Protein AF-A0A6J6M1P4-F1 (afdb_monomer)

Solvent-accessible surface area (backbone atoms only — not comparable to full-atom values): 3761 Å² total; per-residue (Å²): 124,77,92,56,77,47,57,50,43,73,47,67,56,59,68,60,52,51,53,53,50,52,50,53,52,55,49,36,74,77,38,73,86,57,76,89,84,86,83,89,78,80,68,45,82,43,85,42,78,68,62,77,84,82,82,131

Organism: NCBI:txid449393

Mean predicted aligned error: 5.6 Å

Sequence (56 aa):
MAEFSDLTTVEQPMQLMGEMAAHSIMDKLKKPEMPDASHTLPTTLIVRNSTRRLKA

InterPro domains:
  IPR028082 Periplasmic binding protein-like I [SSF53822] (6-52)
  IPR046335 Transcriptional regulator LacI/GalR-like, sensor domain [PF13377] (6-51)

Structure (mmCIF, N/CA/C/O backbone):
data_AF-A0A6J6M1P4-F1
#
_entry.id   AF-A0A6J6M1P4-F1
#
loop_
_atom_site.group_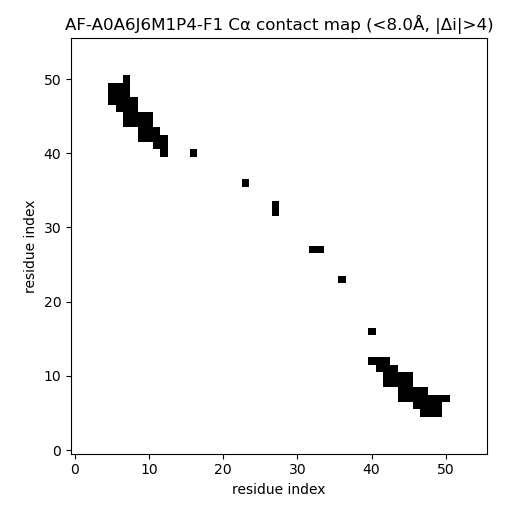PDB
_atom_site.id
_atom_site.type_symbol
_atom_site.label_atom_id
_atom_site.label_alt_id
_atom_site.label_comp_id
_atom_site.label_asym_id
_atom_site.label_entity_id
_atom_site.label_seq_id
_atom_site.pdbx_PDB_ins_code
_atom_site.Cartn_x
_atom_site.Cartn_y
_atom_site.Cartn_z
_atom_site.occupancy
_atom_site.B_iso_or_equiv
_atom_site.auth_seq_id
_atom_site.auth_comp_id
_atom_site.auth_asym_id
_atom_site.auth_atom_id
_atom_site.pdbx_PDB_model_num
ATOM 1 N N . MET A 1 1 ? 11.512 9.068 17.296 1.00 52.78 1 MET A N 1
ATOM 2 C CA . MET A 1 1 ? 10.558 8.128 16.657 1.00 52.78 1 MET A CA 1
ATOM 3 C C . MET A 1 1 ? 9.774 7.262 17.647 1.00 52.78 1 MET A C 1
ATOM 5 O O . MET A 1 1 ? 8.710 6.796 17.269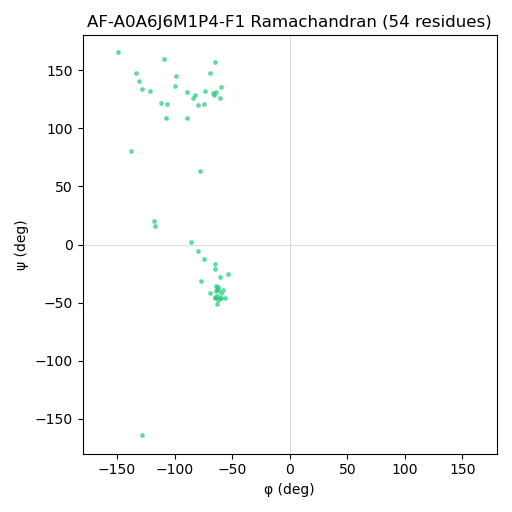 1.00 52.78 1 MET A O 1
ATOM 9 N N . ALA A 1 2 ? 10.225 7.076 18.896 1.00 59.38 2 ALA A N 1
ATOM 10 C CA . ALA A 1 2 ? 9.507 6.276 19.900 1.00 59.38 2 ALA A CA 1
ATOM 11 C C . ALA A 1 2 ? 8.133 6.844 20.333 1.00 59.38 2 ALA A C 1
ATOM 13 O O . ALA A 1 2 ? 7.291 6.089 20.805 1.00 59.38 2 ALA A O 1
ATOM 14 N N . GLU A 1 3 ? 7.875 8.143 20.134 1.00 56.72 3 GLU A N 1
ATOM 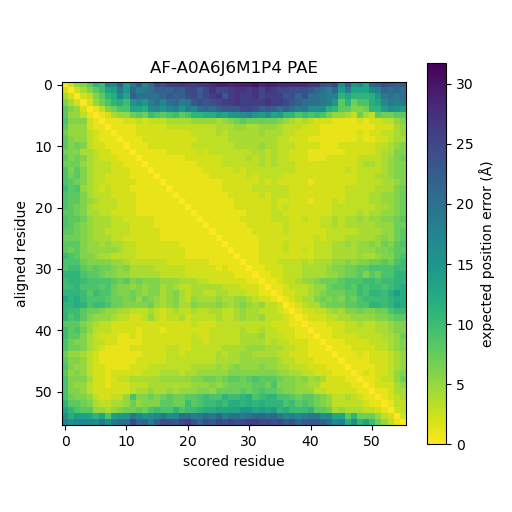15 C CA . GLU A 1 3 ? 6.640 8.811 20.588 1.00 56.72 3 GLU A CA 1
ATOM 16 C C . GLU A 1 3 ? 5.343 8.329 19.912 1.00 56.72 3 GLU A C 1
ATOM 18 O O . GLU A 1 3 ? 4.268 8.552 20.457 1.00 56.72 3 GLU A O 1
ATOM 23 N N . PHE A 1 4 ? 5.413 7.628 18.773 1.00 62.66 4 PHE A N 1
ATOM 24 C CA . PHE A 1 4 ? 4.222 7.144 18.050 1.00 62.66 4 PHE A CA 1
ATOM 25 C C . PHE A 1 4 ? 4.133 5.618 17.959 1.00 62.66 4 PHE A C 1
ATOM 27 O O . PHE A 1 4 ? 3.360 5.095 17.157 1.00 62.66 4 PHE A O 1
ATOM 34 N N . SER A 1 5 ? 4.903 4.897 18.782 1.00 68.56 5 SER A N 1
ATOM 35 C CA . SER A 1 5 ? 4.952 3.426 18.776 1.00 68.56 5 SER A CA 1
ATOM 36 C C . SER A 1 5 ? 3.572 2.765 18.913 1.00 68.56 5 SER A C 1
ATOM 38 O O . SER A 1 5 ? 3.397 1.637 18.462 1.00 68.56 5 SER A O 1
ATOM 40 N N . ASP A 1 6 ? 2.599 3.454 19.517 1.00 88.75 6 ASP A N 1
ATOM 41 C CA . ASP A 1 6 ? 1.279 2.898 19.838 1.00 88.75 6 ASP A CA 1
ATOM 42 C C . ASP A 1 6 ? 0.101 3.608 19.137 1.00 88.75 6 ASP A C 1
ATOM 44 O O . ASP A 1 6 ? -1.054 3.515 19.558 1.00 88.75 6 ASP A O 1
ATOM 48 N N . LEU A 1 7 ? 0.378 4.334 18.047 1.00 94.44 7 LEU A N 1
ATOM 49 C CA . LEU A 1 7 ? -0.634 5.058 17.274 1.00 94.44 7 LEU A CA 1
ATOM 50 C C . LEU A 1 7 ? -1.408 4.120 16.331 1.00 94.44 7 LEU A C 1
ATOM 52 O O . LEU A 1 7 ? -0.824 3.528 15.424 1.00 94.44 7 LEU A O 1
ATOM 56 N N . THR A 1 8 ? -2.728 4.017 16.490 1.00 95.31 8 THR A N 1
ATOM 57 C CA . THR A 1 8 ? -3.622 3.402 15.494 1.00 95.31 8 THR A CA 1
ATOM 58 C C . THR A 1 8 ? -3.522 4.182 14.186 1.00 95.31 8 THR A C 1
ATOM 60 O O . THR A 1 8 ? -3.697 5.399 14.182 1.00 95.31 8 THR A O 1
ATOM 63 N N . THR A 1 9 ? -3.242 3.503 13.074 1.00 95.62 9 THR A N 1
ATOM 64 C CA . THR A 1 9 ? -2.996 4.165 11.783 1.00 95.62 9 THR A CA 1
ATOM 65 C C . THR A 1 9 ? -3.435 3.308 10.601 1.00 95.62 9 THR A C 1
ATOM 67 O O . THR A 1 9 ? -3.658 2.107 10.742 1.00 95.62 9 THR A O 1
ATOM 70 N N . VAL A 1 10 ? -3.532 3.923 9.425 1.00 97.06 10 VAL A N 1
ATOM 71 C CA . VAL A 1 10 ? -3.634 3.214 8.147 1.00 97.06 10 VAL A CA 1
ATOM 72 C C . VAL A 1 10 ? -2.216 2.983 7.635 1.00 97.06 10 VAL A C 1
ATOM 74 O O . VAL A 1 10 ? -1.517 3.921 7.253 1.00 97.06 10 VAL A O 1
ATOM 77 N N . GLU A 1 11 ? -1.775 1.733 7.677 1.00 95.44 11 GLU A N 1
ATOM 78 C CA . GLU A 1 11 ? -0.470 1.326 7.179 1.00 95.44 11 GLU A CA 1
ATOM 79 C C . GLU A 1 11 ? -0.456 1.332 5.650 1.00 95.44 11 GLU A C 1
ATOM 81 O O . GLU A 1 11 ? -1.357 0.803 4.989 1.00 95.44 11 GLU A O 1
ATOM 86 N N . GLN A 1 12 ? 0.592 1.943 5.100 1.00 96.69 12 GLN A N 1
ATOM 87 C CA . GLN A 1 12 ? 0.881 1.935 3.675 1.00 96.69 12 GLN A CA 1
ATOM 88 C C . GLN A 1 12 ? 1.956 0.880 3.395 1.00 96.69 12 GLN A C 1
ATOM 90 O O . GLN A 1 12 ? 2.947 0.824 4.131 1.00 96.69 12 GLN A O 1
ATOM 95 N N . PRO A 1 13 ? 1.816 0.071 2.333 1.00 96.94 13 PRO A N 1
ATOM 96 C CA . PRO A 1 13 ? 2.768 -0.987 2.008 1.00 96.94 13 PRO A CA 1
ATOM 97 C C . PRO A 1 13 ? 4.032 -0.414 1.339 1.00 96.94 13 PRO A C 1
ATOM 99 O O . PRO A 1 13 ? 4.326 -0.706 0.182 1.00 96.94 13 PRO A O 1
ATOM 102 N N . MET A 1 14 ? 4.789 0.420 2.060 1.00 96.81 14 MET A N 1
ATOM 103 C CA . MET A 1 14 ? 5.892 1.226 1.509 1.00 96.81 14 MET A CA 1
ATOM 104 C C . MET A 1 14 ? 6.985 0.389 0.838 1.00 96.81 14 MET A C 1
ATOM 106 O O . MET A 1 14 ? 7.496 0.771 -0.212 1.00 96.81 14 MET A O 1
ATOM 110 N N . GLN A 1 15 ? 7.319 -0.764 1.419 1.00 96.00 15 GLN A N 1
ATOM 111 C CA . GLN A 1 15 ? 8.315 -1.676 0.856 1.00 96.00 15 GLN A CA 1
ATOM 112 C C . GLN A 1 15 ? 7.864 -2.210 -0.512 1.00 96.00 15 GLN A C 1
ATOM 114 O O . GLN A 1 15 ? 8.579 -2.066 -1.502 1.00 96.00 15 GLN A O 1
ATOM 119 N N . LEU A 1 16 ? 6.635 -2.732 -0.587 1.00 96.44 16 LEU A N 1
ATOM 120 C CA . LEU A 1 16 ? 6.054 -3.238 -1.830 1.00 96.44 16 LEU A CA 1
ATOM 121 C C . LEU A 1 16 ? 5.891 -2.124 -2.875 1.00 96.44 16 LEU A C 1
ATOM 123 O O . LEU A 1 16 ? 6.149 -2.352 -4.052 1.00 96.44 16 LEU A O 1
ATOM 127 N N . MET A 1 17 ? 5.511 -0.908 -2.460 1.00 96.69 17 MET A N 1
ATOM 128 C CA . MET A 1 17 ? 5.482 0.258 -3.352 1.00 96.69 17 MET A CA 1
ATOM 129 C C . MET A 1 17 ? 6.852 0.506 -3.990 1.00 96.69 17 MET A C 1
ATOM 131 O O . MET A 1 17 ? 6.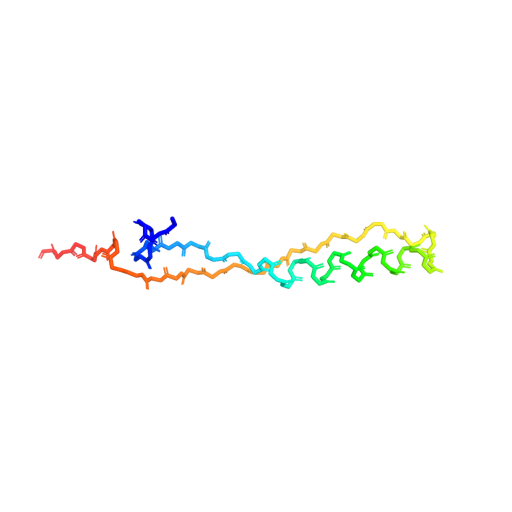931 0.707 -5.201 1.00 96.69 17 MET A O 1
ATOM 135 N N . GLY A 1 18 ? 7.924 0.467 -3.194 1.00 96.44 18 GLY A N 1
ATOM 136 C CA . GLY A 1 18 ? 9.292 0.647 -3.679 1.00 96.44 18 GLY A CA 1
ATOM 137 C C . GLY A 1 18 ? 9.725 -0.444 -4.659 1.00 96.44 18 GLY A C 1
ATOM 138 O O . GLY A 1 18 ? 10.276 -0.136 -5.714 1.00 96.44 18 GLY A O 1
ATOM 139 N N . GLU A 1 19 ? 9.424 -1.706 -4.352 1.00 96.81 19 GLU A N 1
ATOM 140 C CA . GLU A 1 19 ? 9.727 -2.851 -5.221 1.00 96.81 19 GLU A CA 1
ATOM 141 C C . GLU A 1 19 ? 8.997 -2.752 -6.565 1.00 96.81 19 GLU A C 1
ATOM 143 O O . GLU A 1 19 ? 9.617 -2.860 -7.625 1.00 96.81 19 GLU A O 1
ATOM 148 N N . MET A 1 20 ? 7.696 -2.455 -6.535 1.00 94.88 20 MET A N 1
ATOM 149 C CA . MET A 1 20 ? 6.881 -2.282 -7.739 1.00 94.88 20 MET A CA 1
ATOM 150 C C . MET A 1 20 ? 7.349 -1.090 -8.581 1.00 94.88 20 MET A C 1
ATOM 152 O O . MET A 1 20 ? 7.400 -1.184 -9.809 1.00 94.88 20 MET A O 1
ATOM 156 N N . ALA A 1 21 ? 7.729 0.020 -7.943 1.00 94.25 21 ALA A N 1
ATOM 157 C CA . ALA A 1 21 ? 8.276 1.183 -8.635 1.00 94.25 21 ALA A CA 1
ATOM 158 C C . ALA A 1 21 ? 9.618 0.859 -9.308 1.00 94.25 21 ALA A C 1
ATOM 160 O O . ALA A 1 21 ? 9.812 1.182 -10.480 1.00 94.25 21 ALA A O 1
ATOM 161 N N . ALA A 1 22 ? 10.520 0.169 -8.602 1.00 95.69 22 ALA A N 1
ATOM 162 C CA . ALA A 1 22 ? 11.798 -0.263 -9.156 1.00 95.69 22 ALA A CA 1
ATOM 163 C C . ALA A 1 22 ? 11.594 -1.194 -10.359 1.00 95.69 22 ALA A C 1
ATOM 165 O O . ALA A 1 22 ? 12.197 -0.979 -11.408 1.00 95.69 22 ALA A O 1
ATOM 166 N N . HIS A 1 23 ? 10.697 -2.176 -10.249 1.00 94.12 23 HIS A N 1
ATOM 167 C CA . HIS A 1 23 ? 10.344 -3.059 -11.362 1.00 94.12 23 HIS A CA 1
ATOM 168 C C . HIS A 1 23 ? 9.782 -2.282 -12.557 1.00 94.12 23 HIS A C 1
ATOM 170 O O . HIS A 1 23 ? 10.248 -2.478 -13.676 1.00 94.12 23 HIS A O 1
ATOM 176 N N . SER A 1 24 ? 8.865 -1.342 -12.317 1.00 93.44 24 SER A N 1
ATOM 177 C CA . SER A 1 24 ? 8.264 -0.521 -13.378 1.00 93.44 24 SER A CA 1
ATOM 178 C C . SER A 1 24 ? 9.317 0.292 -14.140 1.00 93.44 24 SER A C 1
ATOM 180 O O . SER A 1 24 ? 9.296 0.349 -15.369 1.00 93.44 24 SER A O 1
ATOM 182 N N . ILE A 1 25 ? 10.286 0.878 -13.427 1.00 94.12 25 ILE A N 1
ATOM 183 C CA . ILE A 1 25 ? 11.408 1.598 -14.045 1.00 94.12 25 ILE A CA 1
ATOM 184 C C . ILE A 1 25 ? 12.281 0.636 -14.854 1.00 94.12 25 ILE A C 1
ATOM 186 O O . ILE A 1 25 ? 12.625 0.932 -15.997 1.00 94.12 25 ILE A O 1
ATOM 190 N N . MET A 1 26 ? 12.628 -0.523 -14.292 1.00 96.00 26 MET A N 1
ATOM 191 C CA . MET A 1 26 ? 13.462 -1.514 -14.977 1.00 96.00 26 MET A CA 1
ATOM 192 C C . MET A 1 26 ? 12.803 -2.051 -16.253 1.00 96.00 26 MET A C 1
ATOM 194 O O . MET A 1 26 ? 13.495 -2.270 -17.249 1.00 96.00 26 MET A O 1
ATOM 198 N N . ASP A 1 27 ? 11.485 -2.230 -16.253 1.00 94.31 27 ASP A N 1
ATOM 199 C CA . ASP A 1 27 ? 10.736 -2.650 -17.435 1.00 94.31 27 ASP A CA 1
ATOM 200 C C . ASP A 1 27 ? 10.707 -1.556 -18.504 1.00 94.31 27 ASP A C 1
ATOM 202 O O . ASP A 1 27 ? 10.972 -1.846 -19.672 1.00 94.31 27 ASP A O 1
ATOM 206 N N . LYS A 1 28 ? 10.512 -0.291 -18.111 1.00 94.38 28 LYS A N 1
ATOM 207 C CA . LYS A 1 28 ? 10.599 0.863 -19.019 1.00 94.38 28 LYS A CA 1
ATOM 208 C C . LYS A 1 28 ? 11.998 1.018 -19.625 1.00 94.38 28 LYS A C 1
ATOM 210 O O . LYS A 1 28 ? 12.120 1.314 -20.807 1.00 94.38 28 LYS A O 1
ATOM 215 N N . LEU A 1 29 ? 13.063 0.776 -18.855 1.00 95.69 29 LEU A N 1
ATOM 216 C CA . LEU A 1 29 ? 14.441 0.805 -19.367 1.00 95.69 29 LEU A CA 1
ATOM 217 C C . LEU A 1 29 ? 14.691 -0.282 -20.421 1.00 95.69 29 LEU A C 1
ATOM 219 O O . LEU A 1 29 ? 15.425 -0.050 -21.379 1.00 95.69 29 LEU A O 1
ATOM 223 N N . LYS A 1 30 ? 14.085 -1.464 -20.259 1.00 96.38 30 LYS A N 1
ATOM 224 C CA . LYS A 1 30 ? 14.180 -2.565 -21.232 1.00 96.38 30 LYS A CA 1
ATOM 225 C C . LYS A 1 30 ? 13.286 -2.353 -22.455 1.00 96.38 30 LYS A C 1
ATOM 227 O O . LYS A 1 30 ? 13.627 -2.844 -23.528 1.00 96.38 30 LYS A O 1
ATOM 232 N N . LYS A 1 31 ? 12.142 -1.684 -22.282 1.00 96.81 31 LYS A N 1
ATOM 233 C CA . LYS A 1 31 ? 11.114 -1.437 -23.307 1.00 96.81 31 LYS A CA 1
ATOM 234 C C . LYS A 1 31 ? 10.604 0.009 -23.216 1.00 96.81 31 LYS A C 1
ATOM 236 O O . LYS A 1 31 ? 9.551 0.249 -22.617 1.00 96.81 31 LYS A O 1
ATOM 241 N N . PRO A 1 32 ? 11.342 0.984 -23.775 1.00 95.12 32 PRO A N 1
ATOM 242 C CA . PRO A 1 32 ? 11.022 2.408 -23.629 1.00 95.12 32 PRO A CA 1
ATOM 243 C C . PRO A 1 32 ? 9.649 2.815 -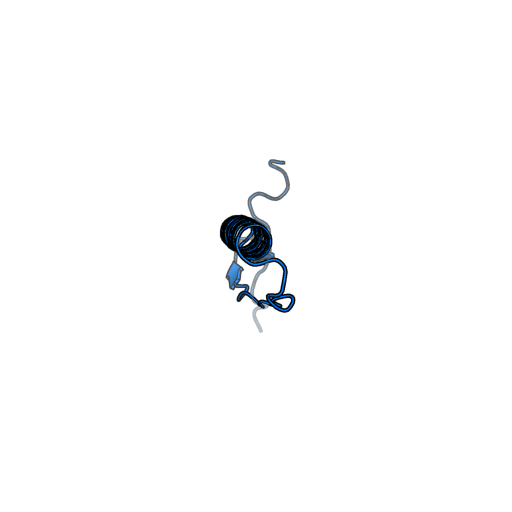24.178 1.00 95.12 32 PRO A C 1
ATOM 245 O O . PRO A 1 32 ? 9.045 3.768 -23.690 1.00 95.12 32 PRO A O 1
ATOM 248 N N . GLU A 1 33 ? 9.144 2.088 -25.172 1.00 96.62 33 GLU A N 1
ATOM 249 C CA . GLU A 1 33 ? 7.838 2.286 -25.804 1.00 96.62 33 GLU A CA 1
ATOM 250 C C . GLU A 1 33 ? 6.647 1.819 -24.954 1.00 96.62 33 GLU A C 1
ATOM 252 O O . GLU A 1 33 ? 5.501 2.133 -25.277 1.00 96.62 33 GLU A O 1
ATOM 257 N N . MET A 1 34 ? 6.894 1.068 -23.875 1.00 92.06 34 MET A N 1
ATOM 258 C CA . MET A 1 34 ? 5.843 0.600 -22.974 1.00 92.06 34 MET A CA 1
ATOM 259 C C . MET A 1 34 ? 5.094 1.799 -22.366 1.00 92.06 34 MET A C 1
ATOM 261 O O . MET A 1 34 ? 5.746 2.755 -21.946 1.00 92.06 34 MET A O 1
ATOM 265 N N . PRO A 1 35 ? 3.751 1.795 -22.289 1.00 88.75 35 PRO A N 1
ATOM 266 C CA . PRO A 1 35 ? 3.005 2.877 -21.648 1.00 88.75 35 PRO A CA 1
ATOM 267 C C . PRO A 1 35 ? 3.312 2.956 -20.149 1.00 88.75 35 PRO A C 1
ATOM 269 O O . PRO A 1 35 ? 3.723 1.972 -19.534 1.00 88.75 35 PRO A O 1
ATOM 272 N N . ASP A 1 36 ? 3.099 4.127 -19.554 1.00 86.38 36 ASP A N 1
ATOM 273 C CA . ASP A 1 36 ? 3.289 4.293 -18.113 1.00 86.38 36 ASP A CA 1
ATO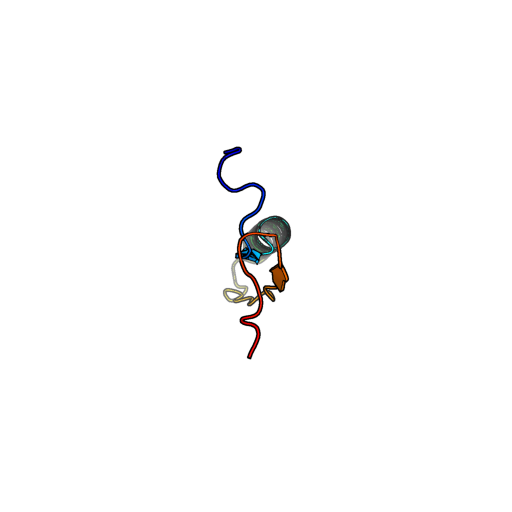M 274 C C . ASP A 1 36 ? 2.258 3.462 -17.343 1.00 86.38 36 ASP A C 1
ATOM 276 O O . ASP A 1 36 ? 1.053 3.531 -17.600 1.00 86.38 36 ASP A O 1
ATOM 280 N N . ALA A 1 37 ? 2.744 2.661 -16.396 1.00 83.44 37 ALA A N 1
ATOM 281 C CA . ALA A 1 37 ? 1.902 1.816 -15.569 1.00 83.44 37 ALA A CA 1
ATOM 282 C C . ALA A 1 37 ? 1.453 2.577 -14.314 1.00 83.44 37 ALA A C 1
ATOM 284 O O . ALA A 1 37 ? 2.265 3.176 -13.608 1.00 83.44 37 ALA A O 1
ATOM 285 N N . SER A 1 38 ? 0.152 2.535 -14.018 1.00 91.44 38 SER A N 1
ATOM 286 C CA . SER A 1 38 ? -0.411 3.052 -12.770 1.00 91.44 38 SER A CA 1
ATOM 287 C C . SER A 1 38 ? -0.929 1.890 -11.933 1.00 91.44 38 SER A C 1
ATOM 289 O O . SER A 1 38 ? -1.776 1.115 -12.383 1.00 91.44 38 SER A O 1
ATOM 291 N N . HIS A 1 39 ? -0.406 1.760 -10.716 1.00 91.31 39 HIS A N 1
ATOM 292 C CA . HIS A 1 39 ? -0.765 0.695 -9.788 1.00 91.31 39 HIS A CA 1
ATOM 293 C C . HIS A 1 39 ? -1.305 1.290 -8.491 1.00 91.31 39 HIS A C 1
ATOM 295 O O . HIS A 1 39 ? -0.692 2.175 -7.896 1.00 91.31 39 HIS A O 1
ATOM 301 N N . THR A 1 40 ? -2.442 0.776 -8.029 1.00 95.44 40 THR A N 1
ATOM 302 C CA . THR A 1 40 ? -2.992 1.089 -6.709 1.00 95.44 40 THR A CA 1
ATOM 303 C C . THR A 1 40 ? -2.795 -0.115 -5.804 1.00 95.44 40 THR A C 1
ATOM 305 O O . THR A 1 40 ? -3.276 -1.205 -6.110 1.00 95.44 40 THR A O 1
ATOM 308 N N . LEU A 1 41 ? -2.077 0.077 -4.698 1.00 95.12 41 LEU A N 1
ATOM 309 C CA . LEU A 1 41 ? -1.845 -0.967 -3.705 1.00 95.12 41 LEU A CA 1
ATOM 310 C C . LEU A 1 41 ? -2.810 -0.805 -2.523 1.00 95.12 41 LEU A C 1
ATOM 312 O O . LEU A 1 41 ? -3.141 0.327 -2.160 1.00 95.12 41 LEU A O 1
ATOM 316 N N . PRO A 1 42 ? -3.274 -1.913 -1.922 1.00 96.81 42 PRO A N 1
ATOM 317 C CA . PRO A 1 42 ? -4.176 -1.853 -0.783 1.00 96.81 42 PRO A CA 1
ATOM 318 C C . PRO A 1 42 ? -3.462 -1.318 0.463 1.00 96.81 42 PRO A C 1
ATOM 320 O O . PRO A 1 42 ? -2.278 -1.575 0.680 1.00 96.81 42 PRO A O 1
ATOM 323 N N . THR A 1 43 ? -4.208 -0.610 1.303 1.00 96.94 43 THR A N 1
ATOM 324 C CA . THR A 1 43 ? -3.774 -0.178 2.635 1.00 96.94 43 THR A CA 1
ATOM 325 C C . THR A 1 43 ? -4.527 -0.948 3.714 1.00 96.94 43 THR A C 1
ATOM 327 O O . THR A 1 43 ? -5.605 -1.495 3.466 1.00 96.94 43 THR A O 1
ATOM 330 N N . THR A 1 44 ? -3.973 -0.980 4.926 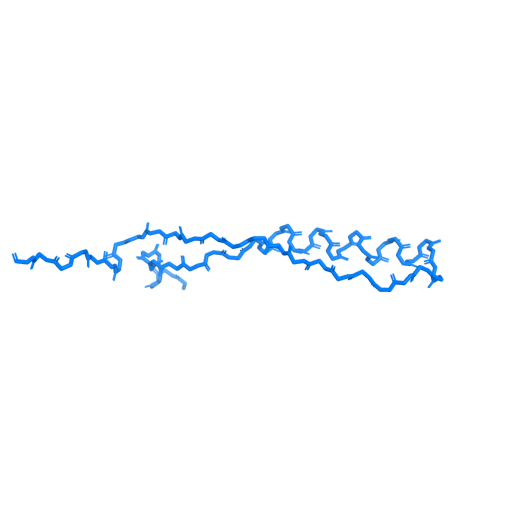1.00 97.12 44 THR A N 1
ATOM 331 C CA . THR A 1 44 ? -4.531 -1.769 6.033 1.00 97.12 44 THR A CA 1
ATOM 332 C C . THR A 1 44 ? -4.706 -0.903 7.273 1.00 97.12 44 THR A C 1
ATOM 334 O O . THR A 1 44 ? -3.797 -0.176 7.663 1.00 97.12 44 THR A O 1
ATOM 337 N N . LEU A 1 45 ? -5.862 -0.986 7.936 1.00 96.88 45 LEU A N 1
ATOM 338 C CA . LEU A 1 45 ? -6.041 -0.378 9.255 1.00 96.88 45 LEU A CA 1
ATOM 339 C C . LEU A 1 45 ? -5.313 -1.215 10.316 1.00 96.88 45 LEU A C 1
ATOM 341 O O . LEU A 1 45 ? -5.655 -2.375 10.533 1.00 96.88 45 LEU A O 1
ATOM 345 N N . ILE A 1 46 ? -4.367 -0.601 11.023 1.00 95.12 46 ILE A N 1
ATOM 346 C CA . ILE A 1 46 ? -3.646 -1.204 12.145 1.00 95.12 46 ILE A CA 1
ATOM 347 C C . ILE A 1 46 ? -4.130 -0.564 13.441 1.00 95.12 46 ILE A C 1
ATOM 349 O O . ILE A 1 46 ? -3.837 0.601 13.721 1.00 95.12 46 ILE A O 1
ATOM 353 N N . VAL A 1 47 ? -4.873 -1.335 14.234 1.00 94.50 47 VAL A N 1
ATOM 354 C CA . VAL A 1 47 ? -5.390 -0.904 15.538 1.00 94.50 47 VAL A CA 1
ATOM 355 C C . VAL A 1 47 ? -4.324 -1.104 16.613 1.00 94.50 47 VAL A C 1
ATOM 357 O O . VAL A 1 47 ? -3.796 -2.202 16.773 1.00 94.50 47 VAL A O 1
ATOM 360 N N . ARG A 1 48 ? -4.031 -0.034 17.353 1.00 93.31 48 ARG A N 1
ATOM 361 C CA . ARG A 1 48 ? -3.124 0.016 18.508 1.00 93.31 48 ARG A CA 1
ATOM 362 C C . ARG A 1 48 ? -3.843 0.665 19.705 1.00 93.31 48 ARG A C 1
ATOM 364 O O . ARG A 1 48 ? -5.072 0.776 19.702 1.00 93.31 48 ARG A O 1
ATOM 371 N N . ASN A 1 49 ? -3.115 1.104 20.733 1.00 91.88 49 ASN A N 1
ATOM 372 C CA . ASN A 1 49 ? -3.728 1.583 21.980 1.00 91.88 49 ASN A CA 1
ATOM 373 C C . ASN A 1 49 ? -4.141 3.065 21.987 1.00 91.88 49 ASN A C 1
ATOM 375 O O . ASN A 1 49 ? -4.663 3.548 22.992 1.00 91.88 49 ASN A O 1
ATOM 379 N N . SER A 1 50 ? -3.974 3.801 20.884 1.00 93.19 50 SER A N 1
ATOM 380 C CA . SER A 1 50 ? -4.383 5.214 20.813 1.00 93.19 50 SER A CA 1
ATOM 381 C C . SER A 1 50 ? -5.883 5.433 20.568 1.00 93.19 50 SER A C 1
ATOM 383 O O . SER A 1 50 ? -6.346 6.572 20.566 1.00 93.19 50 SER A O 1
ATOM 385 N N . THR A 1 51 ? -6.657 4.372 20.327 1.00 92.19 51 THR A N 1
ATOM 386 C CA . THR A 1 51 ? -8.105 4.44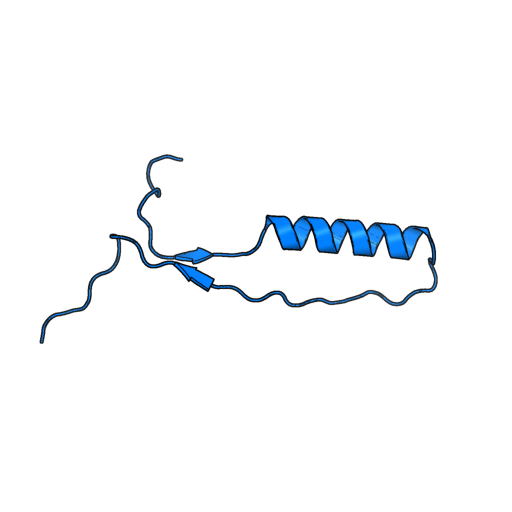5 20.081 1.00 92.19 51 THR A CA 1
ATOM 387 C C . THR A 1 51 ? -8.846 3.436 20.942 1.00 92.19 51 THR A C 1
ATOM 389 O O . THR A 1 51 ? -8.415 2.294 21.071 1.00 92.19 51 THR A O 1
ATOM 392 N N . ARG A 1 52 ? -10.007 3.820 21.481 1.00 92.38 52 ARG A N 1
ATOM 393 C CA . ARG A 1 52 ? -10.871 2.922 22.256 1.00 92.38 52 ARG A CA 1
ATOM 394 C C . ARG A 1 52 ? -12.316 3.064 21.809 1.00 92.38 52 ARG A C 1
ATOM 396 O O . ARG A 1 52 ? -12.766 4.158 21.481 1.00 92.38 52 ARG A O 1
ATOM 403 N N . ARG A 1 53 ? -13.074 1.971 21.873 1.00 91.38 53 ARG A N 1
ATOM 404 C CA . ARG A 1 53 ? -14.530 2.026 21.729 1.00 91.38 53 ARG A CA 1
ATOM 405 C C . A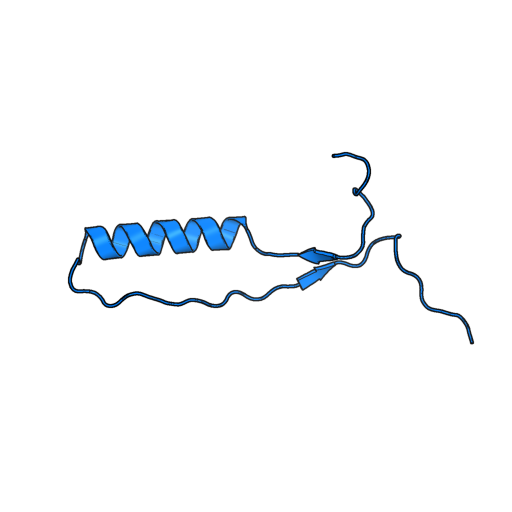RG A 1 53 ? -15.135 2.839 22.880 1.00 91.38 53 ARG A C 1
ATOM 407 O O . ARG A 1 53 ? -14.807 2.602 24.048 1.00 91.38 53 ARG A O 1
ATOM 414 N N . LEU A 1 54 ? -16.016 3.784 22.559 1.00 91.50 54 LEU A N 1
ATOM 415 C CA . LEU A 1 54 ? -16.863 4.428 23.561 1.00 91.50 54 LEU A CA 1
ATOM 416 C C . LEU A 1 54 ? -17.830 3.373 24.117 1.00 91.50 54 LEU A C 1
ATOM 418 O O . LEU A 1 54 ? -18.429 2.617 23.352 1.00 91.50 54 LEU A O 1
ATOM 422 N N . LYS A 1 55 ? -17.921 3.276 25.446 1.00 84.19 55 LYS A N 1
ATOM 423 C CA . LYS A 1 55 ? -18.945 2.454 26.099 1.00 84.19 55 LYS A CA 1
ATOM 424 C C . LYS A 1 55 ? -20.225 3.291 26.135 1.00 84.19 55 LYS A C 1
ATOM 426 O O . LYS A 1 55 ? -20.139 4.457 26.517 1.00 84.19 55 LYS A O 1
ATOM 431 N N . ALA A 1 56 ? -21.326 2.714 25.658 1.00 69.81 56 ALA A N 1
ATOM 432 C CA . ALA A 1 56 ? -22.660 3.298 25.772 1.00 69.81 56 ALA A CA 1
ATOM 433 C C . ALA A 1 56 ? -23.138 3.268 27.228 1.00 69.81 56 ALA A C 1
ATOM 435 O O . ALA A 1 56 ? -22.704 2.338 27.952 1.00 69.81 56 ALA A O 1
#

Secondary structure (DSSP, 8-state):
-GGGTT--EEE--HHHHHHHHHHHHHHHHH-TTSPPP------EEE--TT--PPP-

Foldseek 3Di:
DVPCVFPWDWDDPVVVVVVVVVVQVVVCVVPVPDDRDDDDDDIDTDHGDPDDDDDD

Nearest PDB structures (foldseek):
  3k4h-assembly1_A  TM=9.295E-01  e=2.005E+00  Bacillus cytotoxicus NVH 391-98

pLDDT: mean 90.58, std 10.65, range [52.78, 97.12]

Radius of gyration: 18.18 Å; Cα contacts (8 Å, |Δi|>4): 36; chains: 1; bounding box: 37×12×52 Å